Protein AF-A0A2D4F6S0-F1 (afdb_monomer_lite)

Radius of gyration: 15.32 Å; chains: 1; bounding box: 29×19×44 Å

InterPro domains:
  IPR004198 Zinc finger, C5HC2-type [PF02928] (62-98)
  IPR048615 Lysine-specific demethylase 5, C-terminal helical domain [PF21323] (1-30)

Secondary structure (DSSP, 8-state):
-HHHHHHH-GGGS-HHHHHHHHHHHHHHHHHHHHHHHHHHHTT--------GGGS-TTTTB-TTT-PBPSS--EEETTEEEEEE-TT-GGGS-SS-S--

Structure (mmCIF, N/CA/C/O backbone):
data_AF-A0A2D4F6S0-F1
#
_entry.id   AF-A0A2D4F6S0-F1
#
loop_
_atom_site.group_PDB
_atom_site.id
_atom_site.type_symbol
_atom_site.label_atom_id
_atom_site.label_alt_id
_atom_site.label_comp_id
_atom_site.label_asym_id
_atom_site.label_entity_id
_atom_site.label_seq_id
_atom_site.pdbx_PDB_ins_code
_atom_site.Cartn_x
_atom_site.Cartn_y
_atom_site.Cartn_z
_atom_site.occupancy
_atom_site.B_iso_or_equiv
_atom_site.auth_seq_id
_atom_site.auth_comp_id
_atom_site.auth_asym_id
_atom_site.auth_atom_id
_atom_site.pdbx_PDB_model_num
ATOM 1 N N . GLU A 1 1 ? -0.081 -2.170 -8.601 1.00 91.12 1 GLU A N 1
ATOM 2 C CA . GLU A 1 1 ? -0.303 -3.266 -9.565 1.00 91.12 1 GLU A CA 1
ATOM 3 C C . GLU A 1 1 ? 0.436 -3.058 -10.890 1.00 91.12 1 GLU A C 1
ATOM 5 O O . GLU A 1 1 ? 1.393 -3.775 -11.136 1.00 91.12 1 GLU A O 1
ATOM 10 N N . LEU A 1 2 ? 0.072 -2.067 -11.720 1.00 94.69 2 LEU A N 1
ATOM 11 C CA . LEU A 1 2 ? 0.616 -1.925 -13.086 1.00 94.69 2 LEU A CA 1
ATOM 12 C C . LEU A 1 2 ? 2.156 -1.906 -13.172 1.00 94.69 2 LEU A C 1
ATOM 14 O O . LEU A 1 2 ? 2.722 -2.648 -13.967 1.00 94.69 2 LEU A O 1
ATOM 18 N N . ILE A 1 3 ? 2.831 -1.117 -12.329 1.00 95.75 3 ILE A N 1
ATOM 19 C CA . ILE A 1 3 ? 4.304 -1.029 -12.299 1.00 95.75 3 ILE A CA 1
ATOM 20 C C . ILE A 1 3 ? 4.957 -2.401 -12.045 1.00 95.75 3 ILE A C 1
ATOM 22 O O . ILE A 1 3 ? 5.958 -2.724 -12.676 1.00 95.75 3 ILE A O 1
ATOM 26 N N . PHE A 1 4 ? 4.359 -3.244 -11.196 1.00 94.56 4 PHE A N 1
ATOM 27 C CA . PHE A 1 4 ? 4.847 -4.604 -10.927 1.00 94.56 4 PHE A CA 1
ATOM 28 C C . PHE A 1 4 ? 4.606 -5.549 -12.101 1.00 94.56 4 PHE A C 1
ATOM 30 O O . PHE A 1 4 ? 5.494 -6.324 -12.440 1.00 94.56 4 PHE A O 1
ATOM 37 N N . LYS A 1 5 ? 3.452 -5.441 -12.770 1.00 94.44 5 LYS A N 1
ATOM 38 C CA . LYS A 1 5 ? 3.169 -6.216 -13.989 1.00 94.44 5 LYS A CA 1
ATOM 39 C C . LYS A 1 5 ? 4.151 -5.888 -15.112 1.00 94.44 5 LYS A C 1
ATOM 41 O O . LYS A 1 5 ? 4.611 -6.788 -15.797 1.00 94.44 5 LYS A O 1
ATOM 46 N N . MET A 1 6 ? 4.508 -4.614 -15.263 1.00 95.12 6 MET A N 1
ATOM 47 C CA . MET A 1 6 ? 5.531 -4.189 -16.219 1.00 95.12 6 MET A CA 1
ATOM 48 C C . MET A 1 6 ? 6.917 -4.708 -15.821 1.00 95.12 6 MET A C 1
ATOM 50 O O . MET A 1 6 ? 7.629 -5.259 -16.651 1.00 95.12 6 MET A O 1
ATOM 54 N N . ALA A 1 7 ? 7.293 -4.581 -14.546 1.00 93.88 7 ALA A N 1
ATOM 55 C CA . ALA A 1 7 ? 8.587 -5.053 -14.055 1.00 93.88 7 ALA A CA 1
ATOM 56 C C . ALA A 1 7 ? 8.764 -6.584 -14.144 1.00 93.88 7 ALA A C 1
ATOM 58 O O . ALA A 1 7 ? 9.899 -7.050 -14.201 1.00 93.88 7 ALA A O 1
ATOM 59 N N . ALA A 1 8 ? 7.670 -7.355 -14.157 1.00 93.88 8 ALA A N 1
ATOM 60 C CA . ALA A 1 8 ? 7.696 -8.813 -14.278 1.00 93.88 8 ALA A CA 1
ATOM 61 C C . ALA A 1 8 ? 8.043 -9.318 -15.692 1.00 93.88 8 ALA A C 1
ATOM 63 O O . ALA A 1 8 ? 8.511 -10.447 -15.822 1.00 93.88 8 ALA A O 1
ATOM 64 N N . ASP A 1 9 ? 7.853 -8.496 -16.730 1.00 93.81 9 ASP A N 1
ATOM 65 C CA . ASP A 1 9 ? 8.221 -8.809 -18.118 1.00 93.81 9 ASP A CA 1
ATOM 66 C C . ASP A 1 9 ? 9.012 -7.645 -18.755 1.00 93.81 9 ASP A C 1
ATOM 68 O O . ASP A 1 9 ? 8.483 -6.872 -19.561 1.00 93.81 9 ASP A O 1
ATOM 72 N N . PRO A 1 10 ? 10.291 -7.467 -18.369 1.00 88.94 10 PRO A N 1
ATOM 73 C CA . PRO A 1 10 ? 11.102 -6.341 -18.821 1.00 88.94 10 PRO A CA 1
ATOM 74 C C . PRO A 1 10 ? 11.572 -6.472 -20.276 1.00 88.94 10 PRO A C 1
ATOM 76 O O . PRO A 1 10 ? 11.921 -5.460 -20.881 1.00 88.94 10 PRO A O 1
ATOM 79 N N . GLU A 1 11 ? 11.588 -7.681 -20.851 1.00 89.25 11 GLU A N 1
ATOM 80 C CA . GLU A 1 11 ? 12.044 -7.920 -22.232 1.00 89.25 11 GLU A CA 1
ATOM 81 C C . GLU A 1 11 ? 11.107 -7.280 -23.267 1.00 89.25 11 GLU A C 1
ATOM 83 O O . GLU A 1 11 ? 11.543 -6.889 -24.351 1.00 89.25 11 GLU A O 1
ATOM 88 N N . CYS A 1 12 ? 9.833 -7.118 -22.908 1.00 88.12 12 CYS A N 1
ATOM 89 C CA . CYS A 1 12 ? 8.815 -6.489 -23.742 1.00 88.12 12 CYS A CA 1
ATOM 90 C C . CYS A 1 12 ? 8.711 -4.960 -23.554 1.00 88.12 12 CYS A C 1
ATOM 92 O O . CYS A 1 12 ? 7.870 -4.326 -24.198 1.00 88.12 12 CYS A O 1
ATOM 94 N N . LEU A 1 13 ? 9.527 -4.346 -22.685 1.00 93.69 13 LEU A N 1
ATOM 95 C CA . LEU A 1 13 ? 9.482 -2.907 -22.408 1.00 93.69 13 LEU A CA 1
ATOM 96 C C . LEU A 1 13 ? 10.510 -2.124 -23.231 1.00 93.69 13 LEU A C 1
ATOM 98 O O . LEU A 1 13 ? 11.679 -2.489 -23.330 1.00 93.69 13 LEU A O 1
ATOM 102 N N . ASP A 1 14 ? 10.091 -0.967 -23.749 1.00 95.94 14 ASP A N 1
ATOM 103 C CA . ASP A 1 14 ? 11.029 0.030 -24.267 1.00 95.94 14 ASP A CA 1
ATOM 104 C C . ASP A 1 14 ? 11.997 0.492 -23.162 1.00 95.94 14 ASP A C 1
ATOM 106 O O . ASP A 1 14 ? 11.610 0.634 -22.001 1.00 95.94 14 ASP A O 1
ATOM 110 N N . VAL A 1 15 ? 13.251 0.779 -23.519 1.00 95.38 15 VAL A N 1
ATOM 111 C CA . VAL A 1 15 ? 14.305 1.149 -22.556 1.00 95.38 15 VAL A CA 1
ATOM 112 C C . VAL A 1 15 ? 13.933 2.397 -21.748 1.00 95.38 15 VAL A C 1
ATOM 114 O O . VAL A 1 15 ? 14.223 2.465 -20.551 1.00 95.38 15 VAL A O 1
ATOM 117 N N . GLY A 1 16 ? 13.269 3.378 -22.366 1.00 96.19 16 GLY A N 1
ATOM 118 C CA . GLY A 1 16 ? 12.792 4.567 -21.664 1.00 96.19 16 GLY A CA 1
ATOM 119 C C . GLY A 1 16 ? 11.710 4.226 -20.642 1.00 96.19 16 GLY A C 1
ATOM 120 O O . GLY A 1 16 ? 11.729 4.729 -19.518 1.00 96.19 16 GLY A O 1
ATOM 121 N N . LEU A 1 17 ? 10.805 3.316 -21.003 1.00 95.62 17 LEU A N 1
ATOM 122 C CA . LEU A 1 17 ? 9.759 2.826 -20.111 1.00 95.62 17 LEU A CA 1
ATOM 123 C C . LEU A 1 17 ? 10.339 2.005 -18.956 1.00 95.62 17 LEU A C 1
ATOM 125 O O . LEU A 1 17 ? 9.958 2.227 -17.810 1.00 95.62 17 LEU A O 1
ATOM 129 N N . ALA A 1 18 ? 11.306 1.130 -19.230 1.00 96.31 18 ALA A N 1
ATOM 130 C CA . ALA A 1 18 ? 12.013 0.357 -18.215 1.00 96.31 18 ALA A CA 1
ATOM 131 C C . ALA A 1 18 ? 12.736 1.271 -17.209 1.00 96.31 18 ALA A C 1
ATOM 133 O O . ALA A 1 18 ? 12.616 1.078 -16.000 1.00 96.31 18 ALA A O 1
ATOM 134 N N . ALA A 1 19 ? 13.422 2.319 -17.681 1.00 96.44 19 ALA A N 1
ATOM 135 C CA . ALA A 1 19 ? 14.080 3.291 -16.807 1.00 96.44 19 ALA A CA 1
ATOM 136 C C . ALA A 1 19 ? 13.084 4.023 -15.889 1.00 96.44 19 ALA A C 1
ATOM 138 O O . ALA A 1 19 ? 13.356 4.216 -14.701 1.00 96.44 19 ALA A O 1
ATOM 139 N N . MET A 1 20 ? 11.915 4.396 -16.420 1.00 96.12 20 MET A N 1
ATOM 140 C CA . MET A 1 20 ? 10.847 5.015 -15.633 1.00 96.12 20 MET A CA 1
ATOM 141 C C . MET A 1 20 ? 10.242 4.041 -14.621 1.00 96.12 20 MET A C 1
ATOM 143 O O . MET A 1 20 ? 10.085 4.412 -13.462 1.00 96.12 20 MET A O 1
ATOM 147 N N . VAL A 1 21 ? 9.971 2.794 -15.018 1.00 96.81 21 VAL A N 1
ATOM 148 C CA . VAL A 1 21 ? 9.489 1.737 -14.115 1.00 96.81 21 VAL A CA 1
ATOM 149 C C . VAL A 1 21 ? 10.462 1.533 -12.958 1.00 96.81 21 VAL A C 1
ATOM 151 O O . VAL A 1 21 ? 10.025 1.530 -11.814 1.00 96.81 21 VAL A O 1
ATOM 154 N N . CYS A 1 22 ? 11.769 1.442 -13.221 1.00 95.56 22 CYS A N 1
ATOM 155 C CA . CYS A 1 22 ? 12.777 1.321 -12.166 1.00 95.56 22 CYS A CA 1
ATOM 156 C C . CYS A 1 22 ? 12.739 2.507 -11.195 1.00 95.56 22 CYS A C 1
ATOM 158 O O . CYS A 1 22 ? 12.760 2.308 -9.983 1.00 95.56 22 CYS A O 1
ATOM 160 N N . LYS A 1 23 ? 12.655 3.739 -11.712 1.00 97.44 23 LYS A N 1
ATOM 161 C CA . LYS A 1 23 ? 12.583 4.944 -10.877 1.00 97.44 23 LYS A CA 1
ATOM 162 C C . LYS A 1 23 ? 11.334 4.947 -9.990 1.00 97.44 23 LYS A C 1
ATOM 164 O O . LYS A 1 23 ? 11.447 5.181 -8.790 1.00 97.44 23 LYS A O 1
ATOM 169 N N . GLU A 1 24 ? 10.165 4.697 -10.574 1.00 97.62 24 GLU A N 1
ATOM 170 C CA . GLU A 1 24 ? 8.898 4.676 -9.837 1.00 97.62 24 GLU A CA 1
ATOM 171 C C . GLU A 1 24 ? 8.859 3.525 -8.824 1.00 97.62 24 GLU A C 1
ATOM 173 O O . GLU A 1 24 ? 8.440 3.720 -7.687 1.00 97.62 24 GLU A O 1
ATOM 178 N N . MET A 1 25 ? 9.374 2.346 -9.186 1.00 96.44 25 MET A N 1
ATOM 179 C CA . MET A 1 25 ? 9.445 1.191 -8.290 1.00 96.44 25 MET A CA 1
ATOM 180 C C . MET A 1 25 ? 10.287 1.481 -7.044 1.00 96.44 25 MET A C 1
ATOM 182 O O . MET A 1 25 ? 9.883 1.116 -5.939 1.00 96.44 25 MET A O 1
ATOM 186 N N . THR A 1 26 ? 11.429 2.158 -7.194 1.00 97.00 26 THR A N 1
ATOM 187 C CA . THR A 1 26 ? 12.264 2.561 -6.053 1.00 97.00 26 THR A CA 1
ATOM 188 C C . THR A 1 26 ? 11.493 3.477 -5.106 1.00 97.00 26 THR A C 1
ATOM 190 O O . THR A 1 26 ? 11.420 3.185 -3.916 1.00 97.00 26 THR A O 1
ATOM 193 N N . LEU A 1 27 ? 10.842 4.521 -5.634 1.00 97.62 27 LEU A N 1
ATOM 194 C CA . LEU A 1 27 ? 10.037 5.445 -4.826 1.00 97.62 27 LEU A CA 1
ATOM 195 C C . LEU A 1 27 ? 8.900 4.720 -4.094 1.00 97.62 27 LEU A C 1
ATOM 197 O O . LEU A 1 27 ? 8.675 4.951 -2.908 1.00 97.62 27 LEU A O 1
ATOM 201 N N . MET A 1 28 ? 8.203 3.817 -4.788 1.00 97.06 28 MET A N 1
ATOM 202 C CA . MET A 1 28 ? 7.125 3.021 -4.202 1.00 97.06 28 MET A CA 1
ATOM 203 C C . MET A 1 28 ? 7.632 2.095 -3.095 1.00 97.06 28 MET A C 1
ATOM 205 O O . MET A 1 28 ? 6.971 1.958 -2.072 1.00 97.06 28 MET A O 1
ATOM 209 N N . THR A 1 29 ? 8.794 1.469 -3.284 1.00 96.50 29 THR A N 1
ATOM 210 C CA . THR A 1 29 ? 9.364 0.527 -2.310 1.00 96.50 29 THR A CA 1
ATOM 211 C C . THR A 1 29 ? 9.841 1.246 -1.049 1.00 96.50 29 THR A C 1
ATOM 213 O O . THR A 1 29 ? 9.600 0.763 0.056 1.00 96.50 29 THR A O 1
ATOM 216 N N . GLU A 1 30 ? 10.479 2.409 -1.196 1.00 98.31 30 GLU A N 1
ATOM 217 C CA . GLU A 1 30 ? 10.911 3.241 -0.065 1.00 98.31 30 GLU A CA 1
ATOM 218 C C . GLU A 1 30 ? 9.715 3.739 0.758 1.00 98.31 30 GLU A C 1
ATOM 220 O O . GLU A 1 30 ? 9.716 3.646 1.988 1.00 98.31 30 GLU A O 1
ATOM 225 N N . GLU A 1 31 ? 8.667 4.220 0.089 1.00 98.31 31 GLU A N 1
ATOM 226 C CA . GLU A 1 31 ? 7.456 4.694 0.758 1.00 98.31 31 GLU A CA 1
ATOM 227 C C . GLU A 1 31 ? 6.678 3.551 1.424 1.00 98.31 31 GLU A C 1
ATOM 229 O O . GLU A 1 31 ? 6.237 3.684 2.565 1.00 9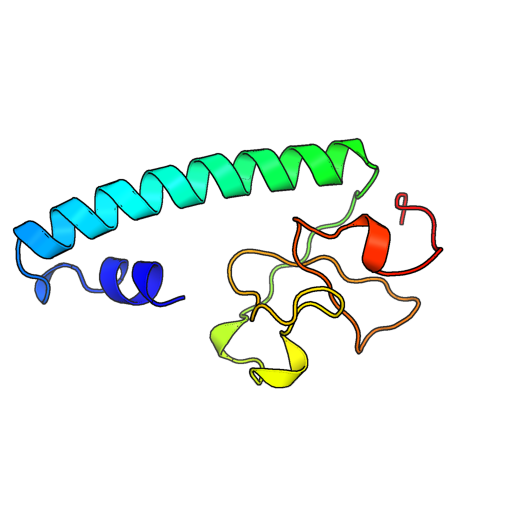8.31 31 GLU A O 1
ATOM 234 N N . GLU A 1 32 ? 6.553 2.402 0.758 1.00 98.38 32 GLU A N 1
ATOM 235 C CA . GLU A 1 32 ? 5.921 1.208 1.323 1.00 98.38 32 GLU A CA 1
ATOM 236 C C . GLU A 1 32 ? 6.661 0.719 2.576 1.00 98.38 32 GLU A C 1
ATOM 238 O O . GLU A 1 32 ? 6.026 0.418 3.588 1.00 98.38 32 GLU A O 1
ATOM 243 N N . ALA A 1 33 ? 7.998 0.695 2.551 1.00 98.38 33 ALA A N 1
ATOM 244 C CA . ALA A 1 33 ? 8.805 0.344 3.718 1.00 98.38 33 ALA A CA 1
ATOM 245 C C . ALA A 1 33 ? 8.545 1.305 4.889 1.00 98.38 33 ALA A C 1
ATOM 247 O O . ALA A 1 33 ? 8.276 0.860 6.007 1.00 98.38 33 ALA A O 1
ATOM 248 N N . ARG A 1 34 ? 8.523 2.617 4.620 1.00 98.62 34 ARG A N 1
ATOM 249 C CA . ARG A 1 34 ? 8.215 3.645 5.624 1.00 98.62 34 ARG A CA 1
ATOM 250 C C . ARG A 1 34 ? 6.817 3.460 6.224 1.00 98.62 34 ARG A C 1
ATOM 252 O O . ARG A 1 34 ? 6.644 3.575 7.437 1.00 98.62 34 ARG A O 1
ATOM 259 N N . LEU A 1 35 ? 5.811 3.181 5.395 1.00 98.50 35 LEU A N 1
ATOM 260 C CA . LEU A 1 35 ? 4.437 2.951 5.846 1.00 98.50 35 LEU A CA 1
ATOM 261 C C . LEU A 1 35 ? 4.325 1.691 6.713 1.00 98.50 35 LEU A C 1
ATOM 263 O O . LEU A 1 35 ? 3.673 1.736 7.759 1.00 98.50 35 LEU A O 1
ATOM 267 N N . ARG A 1 36 ? 4.995 0.598 6.324 1.00 97.94 36 ARG A N 1
ATOM 268 C CA . ARG A 1 36 ? 5.053 -0.644 7.111 1.00 97.94 36 ARG A CA 1
ATOM 269 C C . ARG A 1 36 ? 5.696 -0.421 8.478 1.00 97.94 36 ARG A C 1
ATOM 271 O O . ARG A 1 36 ? 5.132 -0.834 9.488 1.00 97.94 36 ARG A O 1
ATOM 278 N N . GLU A 1 37 ? 6.817 0.295 8.537 1.00 97.94 37 GLU A N 1
ATOM 279 C CA . GLU A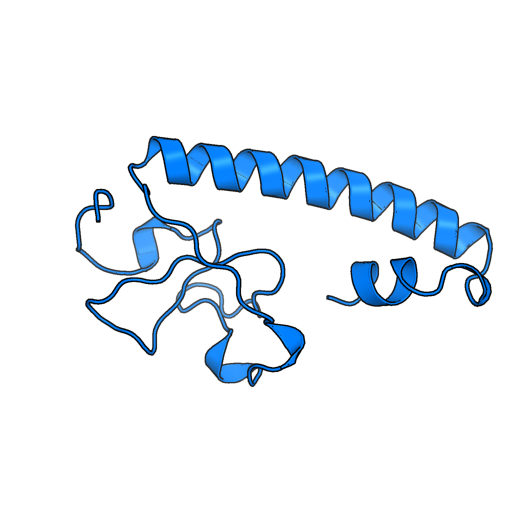 1 37 ? 7.454 0.655 9.809 1.00 97.94 37 GLU A CA 1
ATOM 280 C C . GLU A 1 37 ? 6.529 1.495 10.700 1.00 97.94 37 GLU A C 1
ATOM 282 O O . GLU A 1 37 ? 6.418 1.225 11.898 1.00 97.94 37 GLU A O 1
ATOM 287 N N . CYS A 1 38 ? 5.816 2.475 10.130 1.00 97.44 38 CYS A N 1
ATOM 288 C CA . CYS A 1 38 ? 4.857 3.286 10.881 1.00 97.44 38 CYS A CA 1
ATOM 289 C C . CYS A 1 38 ? 3.756 2.432 11.527 1.00 97.44 38 CYS A C 1
ATOM 291 O O . CYS A 1 38 ? 3.494 2.590 12.719 1.00 97.44 38 CYS A O 1
ATOM 293 N N . VAL A 1 39 ? 3.123 1.514 10.790 1.00 96.81 39 VAL A N 1
ATOM 294 C CA . VAL A 1 39 ? 2.033 0.692 11.353 1.00 96.81 39 VAL A CA 1
ATOM 295 C C . VAL A 1 39 ? 2.539 -0.344 12.362 1.00 96.81 39 VAL A C 1
ATOM 297 O O . VAL A 1 39 ? 1.862 -0.608 13.356 1.00 96.81 39 VAL A O 1
ATOM 300 N N . MET A 1 40 ? 3.763 -0.856 12.190 1.00 95.69 40 MET A N 1
ATOM 301 C CA . MET A 1 40 ? 4.420 -1.686 13.208 1.00 95.69 40 MET A CA 1
ATOM 302 C C . MET A 1 40 ? 4.651 -0.901 14.506 1.00 95.69 40 MET A C 1
ATOM 304 O O . MET A 1 40 ? 4.354 -1.395 15.592 1.00 95.69 40 MET A O 1
ATOM 308 N N . GLN A 1 41 ? 5.107 0.354 14.417 1.00 96.25 41 GLN A N 1
ATOM 309 C CA . GLN A 1 41 ? 5.270 1.233 15.584 1.00 96.25 41 GLN A CA 1
ATOM 310 C C . GLN A 1 41 ? 3.935 1.583 16.258 1.00 96.25 41 GLN A C 1
ATOM 312 O O . GLN A 1 41 ? 3.903 1.816 17.467 1.00 96.25 41 GLN A O 1
ATOM 317 N N . MET A 1 42 ? 2.826 1.585 15.509 1.00 94.88 42 MET A N 1
ATOM 318 C CA . MET A 1 42 ? 1.478 1.745 16.068 1.00 94.88 42 MET A CA 1
ATOM 319 C C . MET A 1 42 ? 1.004 0.516 16.857 1.00 94.88 42 MET A C 1
ATOM 321 O O . MET A 1 42 ? 0.038 0.623 17.612 1.00 94.88 42 MET A O 1
ATOM 325 N N . GLY A 1 43 ? 1.686 -0.624 16.727 1.00 95.69 43 GLY A N 1
ATOM 326 C CA . GLY A 1 43 ? 1.440 -1.826 17.517 1.00 95.69 43 GLY A CA 1
ATOM 327 C C . GLY A 1 43 ? 0.928 -3.025 16.729 1.00 95.69 43 GLY A C 1
ATOM 328 O O . GLY A 1 43 ? 0.586 -4.010 17.369 1.00 95.69 43 GLY A O 1
ATOM 329 N N . VAL A 1 44 ? 0.884 -2.971 15.393 1.00 95.38 44 VAL A N 1
ATOM 330 C CA . VAL A 1 44 ? 0.554 -4.142 14.565 1.00 95.38 44 VAL A CA 1
ATOM 331 C C . VAL A 1 44 ? 1.674 -5.176 14.694 1.00 95.38 44 VAL A C 1
ATOM 333 O O . VAL A 1 44 ? 2.839 -4.864 14.446 1.00 95.38 44 VAL A O 1
ATOM 336 N N . LEU A 1 45 ? 1.325 -6.400 15.098 1.00 91.94 45 LEU A N 1
ATOM 337 C CA . LEU A 1 45 ? 2.295 -7.472 15.366 1.00 91.94 45 LEU A CA 1
ATOM 338 C C . LEU A 1 45 ? 2.238 -8.611 14.348 1.00 91.94 45 LEU A C 1
ATOM 340 O O . LEU A 1 45 ? 3.223 -9.331 14.184 1.00 91.94 45 LEU A O 1
ATOM 344 N N . MET A 1 46 ? 1.091 -8.794 13.695 1.00 93.31 46 MET A N 1
ATOM 345 C CA . MET A 1 46 ? 0.875 -9.865 12.730 1.00 93.31 46 MET A CA 1
ATOM 346 C C . MET A 1 46 ? 0.940 -9.338 11.298 1.00 93.31 46 MET A C 1
ATOM 348 O O . MET A 1 46 ? 0.512 -8.224 11.002 1.00 93.31 46 MET A O 1
ATOM 352 N N . SER A 1 47 ? 1.468 -10.171 10.407 1.00 94.38 47 SER A N 1
ATOM 353 C CA . SER A 1 47 ? 1.513 -9.935 8.967 1.00 94.38 47 SER A CA 1
ATOM 354 C C . SER A 1 47 ? 1.064 -11.199 8.247 1.00 94.38 47 SER A C 1
ATOM 356 O O . SER A 1 47 ? 1.549 -12.285 8.570 1.00 94.38 47 SER A O 1
ATOM 358 N N . GLU A 1 48 ? 0.191 -11.046 7.263 1.00 94.56 48 GLU A N 1
ATOM 359 C CA . GLU A 1 48 ? -0.272 -12.112 6.376 1.00 94.56 48 GLU A CA 1
ATOM 360 C C . GLU A 1 48 ? 0.049 -11.733 4.924 1.00 94.56 48 GLU A C 1
ATOM 362 O O . GLU A 1 48 ? 0.111 -10.547 4.586 1.00 94.56 48 GLU A O 1
ATOM 367 N N . GLU A 1 49 ? 0.316 -12.733 4.086 1.00 96.31 49 GLU A N 1
ATOM 368 C CA . GLU A 1 49 ? 0.544 -12.548 2.653 1.00 96.31 49 GLU A CA 1
ATOM 369 C C . GLU A 1 49 ? -0.760 -12.810 1.897 1.00 96.31 49 GLU A C 1
ATOM 371 O O . GLU A 1 49 ? -1.349 -13.878 2.036 1.00 96.31 49 GLU A O 1
ATOM 376 N N . GLU A 1 50 ? -1.185 -11.842 1.086 1.00 95.12 50 GLU A N 1
ATOM 377 C CA . GLU A 1 50 ? -2.422 -11.892 0.306 1.00 95.12 50 GLU A CA 1
ATOM 378 C C . GLU A 1 50 ? -2.114 -11.567 -1.160 1.00 95.12 50 GLU A C 1
ATOM 380 O O . GLU A 1 50 ? -1.416 -10.591 -1.463 1.00 95.12 50 GLU A O 1
ATOM 385 N N . VAL A 1 51 ? -2.659 -12.353 -2.091 1.00 95.69 51 VAL A N 1
ATOM 386 C CA . VAL A 1 51 ? -2.475 -12.128 -3.533 1.00 95.69 51 VAL A CA 1
ATOM 387 C C . VAL A 1 51 ? -3.584 -11.206 -4.039 1.00 95.69 51 VAL A C 1
ATOM 389 O O . VAL A 1 51 ? -4.538 -11.638 -4.684 1.00 95.69 51 VAL A O 1
ATOM 392 N N . PHE A 1 52 ? -3.448 -9.906 -3.762 1.00 95.12 52 PHE A N 1
ATOM 393 C CA . PHE A 1 52 ? -4.483 -8.900 -4.041 1.00 95.12 52 PHE A CA 1
ATOM 394 C C . PHE A 1 52 ? -5.004 -8.884 -5.482 1.00 95.12 52 PHE A C 1
ATOM 396 O O . PHE A 1 52 ? -6.131 -8.462 -5.701 1.00 95.12 52 PHE A O 1
ATOM 403 N N . GLU A 1 53 ? -4.214 -9.275 -6.484 1.00 93.12 53 GLU A N 1
ATOM 404 C CA . GLU A 1 53 ? -4.658 -9.315 -7.890 1.00 93.12 53 GLU A CA 1
ATOM 405 C C . GLU A 1 53 ? -5.698 -10.398 -8.202 1.00 93.12 53 GLU A C 1
ATOM 407 O O . GLU A 1 53 ? -6.349 -10.325 -9.242 1.00 93.12 53 GLU A O 1
ATOM 412 N N . LEU A 1 54 ? -5.865 -11.379 -7.310 1.00 95.69 54 LEU A N 1
ATOM 413 C CA . LEU A 1 54 ? -6.902 -12.407 -7.406 1.00 95.69 54 LEU A CA 1
ATOM 414 C C . LEU A 1 54 ? -8.185 -12.021 -6.653 1.00 95.69 54 LEU A C 1
ATOM 416 O O . LEU A 1 54 ? -9.212 -12.674 -6.834 1.00 95.69 54 LEU A O 1
ATOM 420 N N . VAL A 1 55 ? -8.131 -10.966 -5.837 1.00 94.62 55 VAL A N 1
ATOM 421 C CA . VAL A 1 55 ? -9.265 -10.441 -5.069 1.00 94.62 55 VAL A CA 1
ATOM 422 C C . VAL A 1 55 ? -10.032 -9.422 -5.926 1.00 94.62 55 VAL A C 1
ATOM 424 O O . VAL A 1 55 ? -9.399 -8.586 -6.581 1.00 94.62 55 VAL A O 1
ATOM 427 N N . PRO A 1 56 ? -11.378 -9.446 -5.939 1.00 95.56 56 PRO A N 1
ATOM 428 C CA . PRO A 1 56 ? -12.182 -8.429 -6.611 1.00 95.56 56 PRO A CA 1
ATOM 429 C C . PRO A 1 56 ? -11.835 -7.000 -6.164 1.00 95.56 56 PRO A C 1
ATOM 431 O O . PRO A 1 56 ? -11.538 -6.742 -4.997 1.00 95.56 56 PRO A O 1
ATOM 434 N N . ASP A 1 57 ? -11.879 -6.047 -7.099 1.00 93.06 57 ASP A N 1
ATOM 435 C CA . ASP A 1 57 ? -11.501 -4.649 -6.842 1.00 93.06 57 ASP A CA 1
ATOM 436 C C . ASP A 1 57 ? -12.287 -4.006 -5.697 1.00 93.06 57 ASP A C 1
ATOM 438 O O . ASP A 1 57 ? -11.715 -3.253 -4.915 1.00 93.06 57 ASP A O 1
ATOM 442 N N . ASP A 1 58 ? -13.579 -4.294 -5.592 1.00 93.62 58 ASP A N 1
ATOM 443 C CA . ASP A 1 58 ? -14.471 -3.794 -4.549 1.00 93.62 58 ASP A CA 1
ATOM 444 C C . A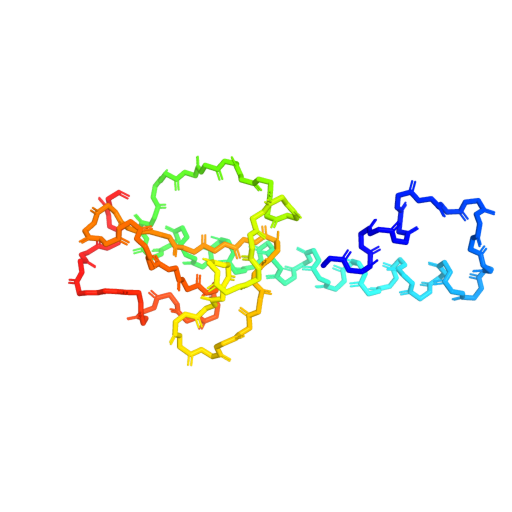SP A 1 58 ? -14.131 -4.335 -3.156 1.00 93.62 58 ASP A C 1
ATOM 446 O O . ASP A 1 58 ? -14.235 -3.594 -2.176 1.00 93.62 58 ASP A O 1
ATOM 450 N N . GLU A 1 59 ? -13.653 -5.575 -3.071 1.00 95.19 59 GLU A N 1
ATOM 451 C CA . GLU A 1 59 ? -13.235 -6.222 -1.821 1.00 95.19 59 GLU A CA 1
ATOM 452 C C . GLU A 1 59 ? -11.851 -5.747 -1.348 1.00 95.19 59 GLU A C 1
ATOM 454 O O . GLU A 1 59 ? -11.551 -5.784 -0.154 1.00 95.19 59 GLU A O 1
ATOM 459 N N . ARG A 1 60 ? -11.017 -5.220 -2.258 1.00 96.44 60 ARG A N 1
ATOM 460 C CA . ARG A 1 60 ? -9.670 -4.706 -1.941 1.00 96.44 60 ARG A CA 1
ATOM 461 C C . ARG A 1 60 ? -9.560 -3.180 -1.865 1.00 96.44 60 ARG A C 1
ATOM 463 O O . ARG A 1 60 ? -8.459 -2.623 -1.869 1.00 96.44 60 ARG A O 1
ATOM 470 N N . GLN A 1 61 ? -10.680 -2.466 -1.793 1.00 98.31 61 GLN A N 1
ATOM 471 C CA . GLN A 1 61 ? -10.696 -1.008 -1.664 1.00 98.31 61 GLN A CA 1
ATOM 472 C C . GLN A 1 61 ? -10.559 -0.541 -0.215 1.00 98.31 61 GLN A C 1
ATOM 474 O O . GLN A 1 61 ? -11.278 -0.979 0.679 1.00 98.31 61 GLN A O 1
ATOM 479 N N . CYS A 1 62 ? -9.697 0.452 0.006 1.00 98.56 62 CYS A N 1
ATOM 480 C CA . CYS A 1 62 ? -9.617 1.147 1.285 1.00 98.56 62 CYS A CA 1
ATOM 481 C C . CYS A 1 62 ? -10.980 1.738 1.670 1.00 98.56 62 CYS A C 1
ATOM 483 O O . CYS A 1 62 ? -11.550 2.542 0.927 1.00 98.56 62 CYS A O 1
ATOM 485 N N . ALA A 1 63 ? -11.464 1.413 2.870 1.00 98.19 63 ALA A N 1
ATOM 486 C CA . ALA A 1 63 ? -12.743 1.911 3.367 1.00 98.19 63 ALA A CA 1
ATOM 487 C C . ALA A 1 63 ? -12.801 3.449 3.501 1.00 98.19 63 ALA A C 1
ATOM 489 O O . ALA A 1 63 ? -13.889 4.019 3.431 1.00 98.19 63 ALA A O 1
ATOM 490 N N . ALA A 1 64 ? -11.654 4.119 3.670 1.00 98.31 64 ALA A N 1
ATOM 491 C CA . ALA A 1 64 ? -11.569 5.573 3.826 1.00 98.31 64 ALA A CA 1
ATOM 492 C C . ALA A 1 64 ? -11.439 6.316 2.486 1.00 98.31 64 ALA A C 1
ATOM 494 O O . ALA A 1 64 ? -12.253 7.183 2.172 1.00 98.31 64 ALA A O 1
ATOM 495 N N . CYS A 1 65 ? -10.432 5.974 1.675 1.00 98.25 65 CYS A N 1
ATOM 496 C CA . CYS A 1 65 ? -10.099 6.725 0.457 1.00 98.25 65 CYS A CA 1
ATOM 497 C C . CYS A 1 65 ? -10.502 6.035 -0.851 1.00 98.25 65 CYS A C 1
ATOM 499 O O . CYS A 1 65 ? -10.267 6.593 -1.920 1.00 98.25 65 CYS A O 1
ATOM 501 N N . ARG A 1 66 ? -11.085 4.829 -0.785 1.00 97.75 66 ARG A N 1
ATOM 502 C CA . ARG A 1 66 ? -11.500 4.016 -1.945 1.00 97.75 66 ARG A CA 1
ATOM 503 C C . ARG A 1 66 ? -10.378 3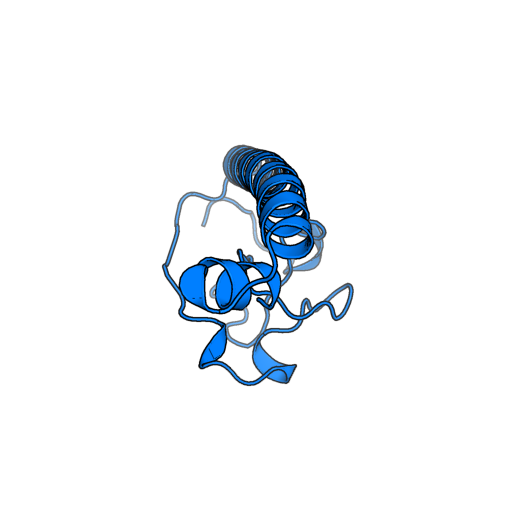.632 -2.912 1.00 97.75 66 ARG A C 1
ATOM 505 O O . ARG A 1 66 ? -10.650 3.118 -3.989 1.00 97.75 66 ARG A O 1
ATOM 512 N N . THR A 1 67 ? -9.118 3.837 -2.538 1.00 97.69 67 THR A N 1
ATOM 513 C CA . THR A 1 67 ? -7.974 3.336 -3.306 1.00 97.69 67 THR A CA 1
ATOM 514 C C . THR A 1 67 ? -7.964 1.809 -3.284 1.00 97.69 67 THR A C 1
ATOM 516 O O . THR A 1 67 ? -8.023 1.216 -2.207 1.00 97.69 67 THR A O 1
ATOM 519 N N . THR A 1 68 ? -7.861 1.184 -4.455 1.00 97.81 68 THR A N 1
ATOM 520 C CA . THR A 1 68 ? -7.630 -0.259 -4.614 1.00 97.81 68 THR A CA 1
ATOM 521 C C . THR A 1 68 ? -6.242 -0.615 -4.072 1.00 97.81 68 THR A C 1
ATOM 523 O O . THR A 1 68 ? -5.230 -0.115 -4.571 1.00 97.81 68 THR A O 1
ATOM 526 N N . CYS A 1 69 ? -6.184 -1.434 -3.025 1.00 98.00 69 CYS A N 1
ATOM 527 C CA . CYS A 1 69 ? -4.939 -1.844 -2.380 1.00 98.00 69 CYS A CA 1
ATOM 528 C C . CYS A 1 69 ? -4.253 -2.957 -3.186 1.00 98.00 69 CYS A C 1
ATOM 530 O O . CYS A 1 69 ? -4.909 -3.780 -3.818 1.00 98.00 69 CYS A O 1
ATOM 532 N N . PHE A 1 70 ? -2.917 -2.959 -3.177 1.00 97.56 70 PHE A N 1
ATOM 533 C CA . PHE A 1 70 ? -2.109 -3.949 -3.902 1.00 97.56 70 PHE A CA 1
ATOM 534 C C . PHE A 1 70 ? -0.819 -4.317 -3.163 1.00 97.56 70 PHE A C 1
ATOM 536 O O . PHE A 1 70 ? -0.470 -5.485 -3.099 1.00 97.56 70 PHE A O 1
ATOM 543 N N . LEU A 1 71 ? -0.095 -3.330 -2.623 1.00 97.56 71 LEU A N 1
ATOM 544 C CA . LEU A 1 71 ? 1.166 -3.571 -1.904 1.00 97.56 71 LEU A CA 1
ATOM 545 C C . LEU A 1 71 ? 0.953 -4.060 -0.471 1.00 97.56 71 LEU A C 1
ATOM 547 O O . LEU A 1 71 ? 1.710 -4.888 0.037 1.00 97.56 71 LEU A O 1
ATOM 551 N N . SER A 1 72 ? -0.054 -3.496 0.186 1.00 98.06 72 SER A N 1
ATOM 552 C CA . SER A 1 72 ? -0.403 -3.770 1.571 1.00 98.06 72 SER A CA 1
ATOM 553 C C . SER A 1 72 ? -1.755 -3.147 1.910 1.00 98.06 72 SER A C 1
ATOM 555 O O . SER A 1 72 ? -2.219 -2.196 1.269 1.00 98.06 72 SER A O 1
ATOM 557 N N . ALA A 1 73 ? -2.377 -3.690 2.948 1.00 98.12 73 ALA A N 1
ATOM 558 C CA . ALA A 1 73 ? -3.546 -3.143 3.612 1.00 98.12 73 ALA A CA 1
ATOM 559 C C . ALA A 1 73 ? -3.531 -3.583 5.082 1.00 98.12 73 ALA A C 1
ATOM 561 O O . ALA A 1 73 ? -2.829 -4.527 5.444 1.00 98.12 73 ALA A O 1
ATOM 562 N N . LEU A 1 74 ? -4.313 -2.910 5.921 1.00 97.75 74 LEU A N 1
ATOM 563 C CA . LEU A 1 74 ? -4.615 -3.360 7.274 1.00 97.75 74 LEU A CA 1
ATOM 564 C C . LEU A 1 74 ? -6.021 -3.942 7.328 1.00 97.75 74 LEU A C 1
ATOM 566 O O . LEU A 1 74 ? -6.975 -3.335 6.833 1.00 97.75 74 LEU A O 1
ATOM 570 N N . THR A 1 75 ? -6.132 -5.081 7.999 1.00 97.00 75 THR A N 1
ATOM 571 C CA . THR A 1 75 ? -7.380 -5.775 8.311 1.00 97.00 75 THR A CA 1
ATOM 572 C C . THR A 1 75 ? -7.486 -5.965 9.822 1.00 97.00 75 THR A C 1
ATOM 574 O O . THR A 1 75 ? -6.515 -5.826 10.568 1.00 97.00 75 THR A O 1
ATOM 577 N N . CYS A 1 76 ? -8.694 -6.228 10.314 1.00 96.44 76 CYS A N 1
ATOM 578 C CA . CYS A 1 76 ? -8.901 -6.586 11.711 1.00 96.44 76 CYS A CA 1
ATOM 579 C C . CYS A 1 76 ? -9.984 -7.653 11.794 1.00 96.44 76 CYS A C 1
ATOM 581 O O . CYS A 1 76 ? -11.044 -7.516 11.189 1.00 96.44 76 CYS A O 1
ATOM 583 N N . SER A 1 77 ? -9.779 -8.665 12.635 1.00 94.50 77 SER A N 1
ATOM 584 C CA . SER A 1 77 ? -10.755 -9.739 12.860 1.00 94.50 77 SER A CA 1
ATOM 585 C C . SER A 1 77 ? -12.117 -9.261 13.380 1.00 94.50 77 SER A C 1
ATOM 587 O O . SER A 1 77 ? -13.083 -10.017 13.342 1.00 94.50 77 SER A O 1
ATOM 589 N N . CYS A 1 78 ? -12.232 -8.012 13.854 1.00 96.19 78 CYS A N 1
ATOM 590 C CA . CYS A 1 78 ? -13.524 -7.439 14.238 1.00 96.19 78 CYS A CA 1
ATOM 591 C C . CYS A 1 78 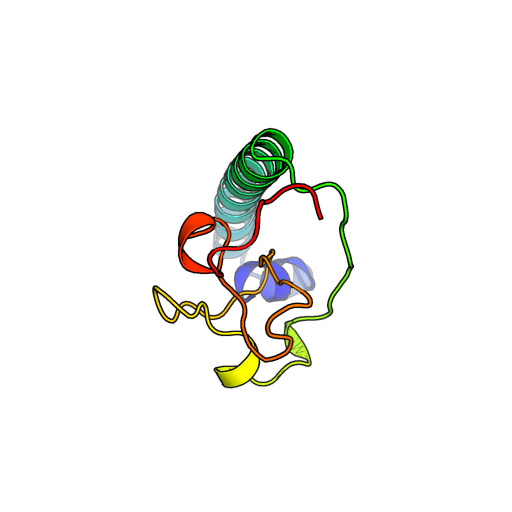? -14.453 -7.162 13.047 1.00 96.19 78 CYS A C 1
ATOM 593 O O . CYS A 1 78 ? -15.662 -7.052 13.249 1.00 96.19 78 CYS A O 1
ATOM 595 N N . ASN A 1 79 ? -13.906 -7.031 11.835 1.00 94.38 79 ASN A N 1
ATOM 596 C CA . ASN A 1 79 ? -14.671 -6.874 10.607 1.00 94.38 79 ASN A CA 1
ATOM 597 C C . ASN A 1 79 ? -13.871 -7.446 9.419 1.00 94.38 79 ASN A C 1
ATOM 599 O O . ASN A 1 79 ? -13.104 -6.704 8.804 1.00 94.38 79 ASN A O 1
ATOM 603 N N . PRO A 1 80 ? -14.029 -8.749 9.121 1.00 89.81 80 PRO A N 1
ATOM 604 C CA . PRO A 1 80 ? -13.288 -9.426 8.053 1.00 89.81 80 PRO A CA 1
ATOM 605 C C . PRO A 1 80 ? -13.498 -8.818 6.661 1.00 89.81 80 PRO A C 1
ATOM 607 O O . PRO A 1 80 ? -12.581 -8.842 5.851 1.00 89.81 80 PRO A O 1
ATOM 610 N N . ASP A 1 81 ? -14.660 -8.209 6.412 1.00 90.81 81 ASP A N 1
ATOM 611 C CA . ASP A 1 81 ? -15.031 -7.645 5.105 1.00 90.81 81 ASP A CA 1
ATOM 612 C C . ASP A 1 81 ? -14.534 -6.197 4.918 1.00 90.81 81 ASP A C 1
ATOM 614 O O . ASP A 1 81 ? -14.991 -5.468 4.034 1.00 90.81 81 ASP A O 1
ATOM 618 N N . ARG A 1 82 ? -13.648 -5.718 5.802 1.00 95.88 82 ARG A N 1
ATOM 619 C CA . ARG A 1 82 ? -13.170 -4.335 5.804 1.00 95.88 82 ARG A CA 1
ATOM 620 C C . ARG A 1 82 ? -11.653 -4.269 5.864 1.00 95.88 82 ARG A C 1
ATOM 622 O O . ARG A 1 82 ? -11.027 -4.790 6.784 1.00 95.88 82 ARG A O 1
ATOM 629 N N . LEU A 1 83 ? -11.089 -3.477 4.956 1.00 97.94 83 LEU A N 1
ATOM 630 C CA . LEU A 1 83 ? -9.679 -3.115 4.962 1.00 97.94 83 LEU A CA 1
ATOM 631 C C . LEU A 1 83 ? -9.460 -1.610 4.784 1.00 97.94 83 LEU A C 1
ATOM 633 O O . LEU A 1 83 ? -10.337 -0.870 4.324 1.00 97.94 83 LEU A O 1
ATOM 637 N N . VAL A 1 84 ? -8.266 -1.144 5.143 1.00 98.50 84 VAL A N 1
ATOM 638 C CA . VAL A 1 84 ? -7.779 0.212 4.843 1.00 98.50 84 VAL A CA 1
ATOM 639 C C . VAL A 1 84 ? -6.355 0.158 4.304 1.00 98.50 84 VAL A C 1
ATOM 641 O O . VAL A 1 84 ? -5.586 -0.731 4.659 1.00 98.50 84 VAL A O 1
ATOM 644 N N . CYS A 1 85 ? -5.975 1.118 3.463 1.00 98.62 85 CYS A N 1
ATOM 645 C CA . CYS A 1 85 ? -4.577 1.268 3.062 1.00 98.62 85 CYS A CA 1
ATOM 646 C C . CYS A 1 85 ? -3.733 1.823 4.222 1.00 98.62 85 CYS A C 1
ATOM 648 O O . CYS A 1 85 ? -4.262 2.438 5.151 1.00 98.62 85 CYS A O 1
ATOM 650 N N . LEU A 1 86 ? -2.407 1.677 4.144 1.00 98.44 86 LEU A N 1
ATOM 651 C CA . LEU A 1 86 ? -1.499 2.103 5.220 1.00 98.44 86 LEU A CA 1
ATOM 652 C C . LEU A 1 86 ? -1.426 3.627 5.429 1.00 98.44 86 LEU A C 1
ATOM 654 O O . LEU A 1 86 ? -0.858 4.080 6.418 1.00 98.44 86 LEU A O 1
ATOM 658 N N . TYR A 1 87 ? -2.021 4.424 4.538 1.00 98.50 87 TYR A N 1
ATOM 659 C CA . TYR A 1 87 ? -2.208 5.866 4.744 1.00 98.50 87 TYR A CA 1
ATOM 660 C C . TYR A 1 87 ? -3.356 6.197 5.706 1.00 98.50 87 TYR A C 1
ATOM 662 O O . TYR A 1 87 ? -3.365 7.277 6.291 1.00 98.50 87 TYR A O 1
ATOM 670 N N . HIS A 1 88 ? -4.309 5.278 5.884 1.00 98.50 88 HIS A N 1
ATOM 671 C CA . HIS A 1 88 ? -5.511 5.470 6.700 1.00 98.50 88 HIS A CA 1
ATOM 672 C C . HIS A 1 88 ? -5.631 4.418 7.820 1.00 98.50 88 HIS A C 1
ATOM 674 O O . HIS A 1 88 ? -6.711 3.857 8.018 1.00 98.50 88 HIS A O 1
ATOM 680 N N . PRO A 1 89 ? -4.557 4.112 8.580 1.00 97.12 89 PRO A N 1
ATOM 681 C CA . PRO A 1 89 ? -4.568 3.004 9.535 1.00 97.12 89 PRO A CA 1
ATOM 682 C C . PRO A 1 89 ? -5.584 3.228 10.664 1.00 97.12 89 PRO A C 1
ATOM 684 O O . PRO A 1 89 ? -6.220 2.291 11.137 1.00 97.12 89 PRO A O 1
ATOM 687 N N . ASN A 1 90 ? -5.794 4.486 11.055 1.00 96.44 90 ASN A N 1
ATOM 688 C CA . ASN A 1 90 ? -6.728 4.866 12.116 1.00 96.44 90 ASN A CA 1
ATOM 689 C C . ASN A 1 90 ? -8.207 4.778 11.697 1.00 96.44 90 ASN A C 1
ATOM 691 O O . ASN A 1 90 ? -9.082 4.840 12.557 1.00 96.44 90 ASN A O 1
ATOM 695 N N . ASP A 1 91 ? -8.496 4.614 10.404 1.00 97.75 91 ASP A N 1
ATOM 696 C CA . ASP A 1 91 ? -9.860 4.552 9.869 1.00 97.75 91 ASP A CA 1
ATOM 697 C C . ASP A 1 91 ? -10.381 3.110 9.723 1.00 97.75 91 ASP A C 1
ATOM 699 O O . ASP A 1 91 ? -11.484 2.886 9.213 1.00 97.75 91 ASP A O 1
ATOM 703 N N . LEU A 1 92 ? -9.607 2.109 10.163 1.00 97.12 92 LEU A N 1
ATOM 704 C CA . LEU A 1 92 ? -9.991 0.700 10.082 1.00 97.12 92 LEU A CA 1
ATOM 705 C C . LEU A 1 92 ? -11.160 0.373 11.017 1.00 97.12 92 LEU A C 1
ATOM 707 O O . LEU A 1 92 ? -12.215 -0.081 10.576 1.00 97.12 92 LEU A O 1
ATOM 711 N N . CYS A 1 93 ? -10.965 0.590 12.317 1.00 96.31 93 CYS A N 1
ATOM 712 C CA . CYS A 1 93 ? -11.939 0.324 13.372 1.00 96.31 93 CYS A CA 1
ATOM 713 C C . CYS A 1 93 ? -11.476 0.959 14.696 1.00 96.31 93 CYS A C 1
ATOM 715 O O . CYS A 1 93 ? -10.380 1.503 14.784 1.00 96.31 93 CYS A O 1
ATOM 717 N N . SER A 1 94 ? -12.287 0.852 15.751 1.00 95.62 94 SER A N 1
ATOM 718 C CA . SER A 1 94 ? -11.930 1.333 17.098 1.00 95.62 94 SER A CA 1
ATOM 719 C C . SER A 1 94 ? -11.169 0.306 17.953 1.00 95.62 94 SER A C 1
ATOM 721 O O . SER A 1 94 ? -11.004 0.523 19.153 1.00 95.62 94 SER A O 1
ATOM 723 N N . CYS A 1 95 ? -10.746 -0.833 17.388 1.00 96.00 95 CYS A N 1
ATOM 724 C CA . CYS A 1 95 ? -9.922 -1.792 18.127 1.00 96.00 95 CYS A CA 1
ATOM 725 C C . CYS A 1 95 ? -8.519 -1.218 18.387 1.00 96.00 95 CYS A C 1
ATOM 727 O O . CYS A 1 95 ? -8.004 -0.470 17.558 1.00 96.00 95 CYS A O 1
ATOM 729 N N . PRO A 1 96 ? -7.865 -1.595 19.499 1.00 92.69 96 PRO A N 1
ATOM 730 C CA . PRO A 1 96 ? -6.448 -1.304 19.677 1.00 92.69 96 PRO A CA 1
ATOM 731 C C . PRO A 1 96 ? -5.619 -2.043 18.617 1.00 92.69 96 PRO A C 1
ATOM 733 O O . PRO A 1 96 ? -5.952 -3.169 18.249 1.00 92.69 96 PRO A O 1
ATOM 736 N N . MET A 1 97 ? -4.517 -1.427 18.182 1.00 89.06 97 MET A N 1
ATOM 737 C CA . MET A 1 97 ? -3.619 -1.962 17.145 1.00 89.06 97 MET A CA 1
ATOM 738 C C . MET A 1 97 ? -2.826 -3.205 17.572 1.00 89.06 97 MET A C 1
ATOM 740 O O . MET A 1 97 ? -2.283 -3.896 16.725 1.00 89.06 97 MET A O 1
ATOM 744 N N . GLN A 1 98 ? -2.773 -3.501 18.873 1.00 78.06 98 GLN A N 1
ATOM 745 C CA . GLN A 1 98 ? -1.974 -4.577 19.483 1.00 78.06 98 GLN A CA 1
ATOM 746 C C . GLN A 1 98 ? -2.596 -5.975 19.321 1.00 78.06 98 GLN A C 1
ATOM 748 O O . GLN A 1 98 ? -2.539 -6.786 20.248 1.00 78.06 98 GLN A O 1
ATOM 753 N N . LYS A 1 99 ? -3.257 -6.233 18.195 1.00 61.50 99 LYS A N 1
ATOM 754 C CA . LYS A 1 99 ? -3.903 -7.514 17.901 1.00 61.50 99 LYS A CA 1
ATOM 755 C C . LYS A 1 99 ? -3.190 -8.261 16.790 1.00 61.50 99 LYS A C 1
ATOM 757 O O . LYS A 1 99 ? -2.611 -7.597 15.903 1.00 61.50 99 LYS A O 1
#

Organism: Micrurus corallinus (NCBI:txid54390)

pLDDT: mean 95.34, std 4.52, range [61.5, 98.62]

Sequence (99 aa):
ELIFKMAADPECLDVGLAAMVCKEMTLMTEEEARLRECVMQMGVLMSEEEVFELVPDDERQCAACRTTCFLSALTCSCNPDRLVCLYHPNDLCSCPMQK

Foldseek 3Di:
DVLVVCVVCVVPDDPVR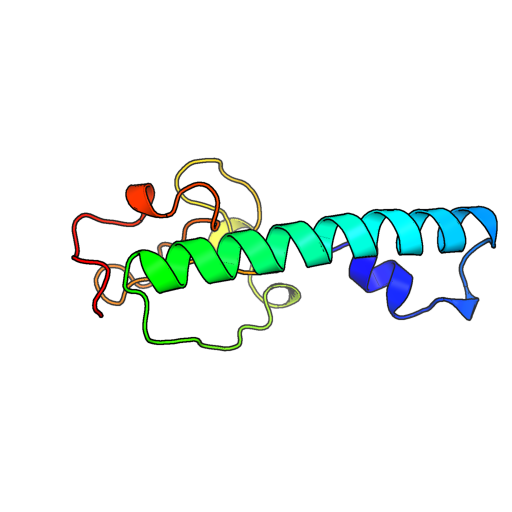VVVSVVVVVVVVVVLVVLVVVLVVQAADDDDDDQLVVPDQQQQAAPPPRDRDGSDWDADPVDRSHIHRSVPPVVGDPDRNND